Protein AF-A0AAN0LZ39-F1 (afdb_monomer_lite)

pLDDT: mean 79.82, std 12.22, range [41.12, 91.88]

Structure (mmCIF, N/CA/C/O backbone):
data_AF-A0AAN0LZ39-F1
#
_entry.id   AF-A0AAN0LZ39-F1
#
loop_
_atom_site.group_PDB
_atom_site.id
_atom_site.type_symbol
_atom_site.label_atom_id
_atom_site.label_alt_i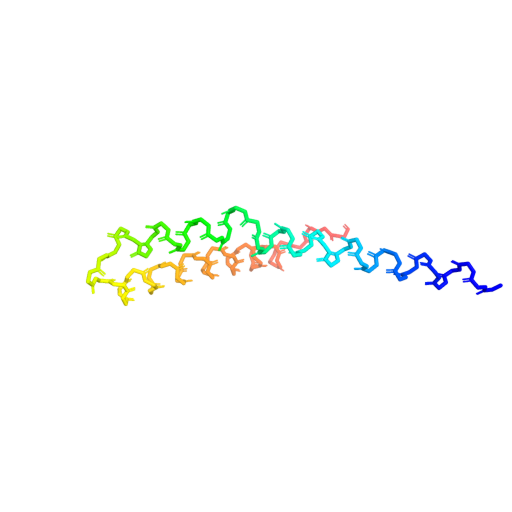d
_atom_site.label_comp_id
_atom_site.label_asym_id
_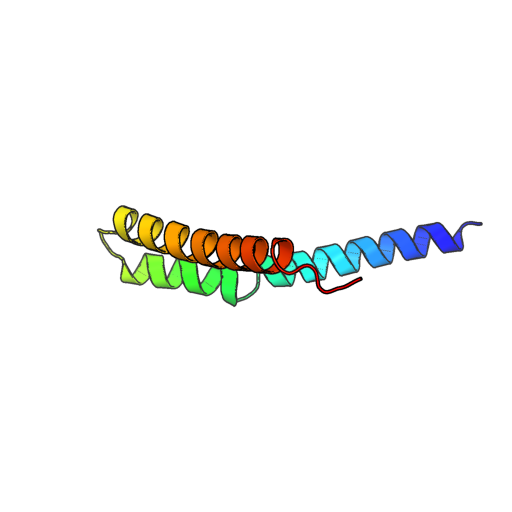atom_site.label_entity_id
_atom_site.label_seq_id
_atom_site.pdbx_PDB_ins_code
_atom_site.Cartn_x
_atom_site.Cartn_y
_atom_site.Cartn_z
_atom_site.occupancy
_atom_site.B_iso_or_equiv
_atom_site.auth_seq_id
_atom_site.auth_comp_id
_atom_site.auth_asym_id
_atom_site.auth_atom_id
_atom_site.pdbx_PDB_model_num
ATOM 1 N N . MET A 1 1 ? 37.359 -8.127 -10.160 1.00 53.28 1 MET A N 1
ATOM 2 C CA . MET A 1 1 ? 36.018 -8.759 -10.061 1.00 53.28 1 MET A CA 1
ATOM 3 C C . MET A 1 1 ? 35.207 -8.414 -8.793 1.00 53.28 1 MET A C 1
ATOM 5 O O . MET A 1 1 ? 34.101 -8.916 -8.663 1.00 53.28 1 MET A O 1
ATOM 9 N N . LYS A 1 2 ? 35.679 -7.552 -7.867 1.00 54.59 2 LYS A N 1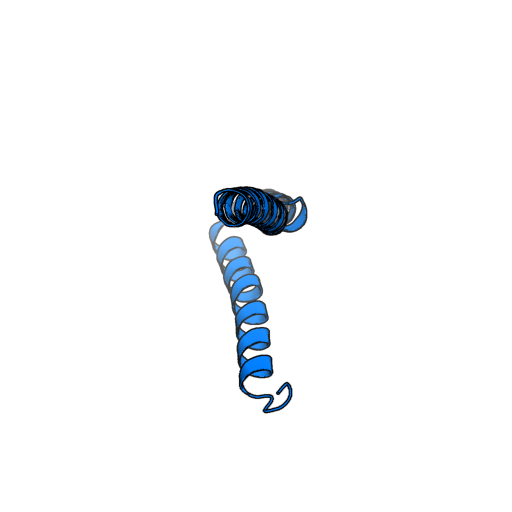
ATOM 10 C CA . LYS A 1 2 ? 34.921 -7.184 -6.644 1.00 54.59 2 LYS A CA 1
ATOM 11 C C . LYS A 1 2 ? 33.949 -6.000 -6.822 1.00 54.59 2 LYS A C 1
ATOM 13 O O . LYS A 1 2 ? 32.992 -5.881 -6.064 1.00 54.59 2 LYS A O 1
ATOM 18 N N . GLN A 1 3 ? 34.146 -5.169 -7.852 1.00 53.06 3 GLN A N 1
ATOM 19 C CA . GLN A 1 3 ? 33.359 -3.945 -8.054 1.00 53.06 3 GLN A CA 1
ATOM 20 C C . GLN A 1 3 ? 31.894 -4.222 -8.442 1.00 53.06 3 GLN A C 1
ATOM 22 O O . GLN A 1 3 ? 30.996 -3.531 -7.978 1.00 53.06 3 GLN A O 1
ATOM 27 N N . THR A 1 4 ? 31.623 -5.279 -9.214 1.00 58.84 4 THR A N 1
ATOM 28 C CA . THR A 1 4 ? 30.271 -5.616 -9.702 1.00 58.84 4 THR A CA 1
ATOM 29 C C . THR A 1 4 ? 29.319 -6.060 -8.583 1.00 58.84 4 THR A C 1
ATOM 31 O O . THR A 1 4 ? 28.114 -5.815 -8.650 1.00 58.84 4 THR A O 1
ATOM 34 N N . VAL A 1 5 ? 29.845 -6.688 -7.524 1.00 60.16 5 VAL A N 1
ATOM 35 C CA . VAL A 1 5 ? 29.039 -7.172 -6.387 1.00 60.16 5 VAL A CA 1
ATOM 36 C C . VAL A 1 5 ? 28.684 -6.029 -5.433 1.00 60.16 5 VAL A C 1
ATOM 38 O O . VAL A 1 5 ? 27.546 -5.950 -4.969 1.00 60.16 5 VAL A O 1
ATOM 41 N N . LEU A 1 6 ? 29.617 -5.101 -5.192 1.00 59.38 6 LEU A N 1
ATOM 42 C CA . LEU A 1 6 ? 29.386 -3.951 -4.313 1.00 59.38 6 LEU A CA 1
ATOM 43 C C . LEU A 1 6 ? 28.304 -3.010 -4.880 1.00 59.38 6 LEU A C 1
ATOM 45 O O . LEU A 1 6 ? 27.439 -2.543 -4.136 1.00 59.38 6 LEU A O 1
ATOM 49 N N . THR A 1 7 ? 28.280 -2.804 -6.204 1.00 68.12 7 THR A N 1
ATOM 50 C CA . THR A 1 7 ? 27.231 -2.023 -6.887 1.00 68.12 7 THR A CA 1
ATOM 51 C C . THR A 1 7 ? 25.861 -2.703 -6.807 1.00 68.12 7 THR A C 1
ATOM 53 O O . THR A 1 7 ? 24.857 -2.028 -6.582 1.00 68.12 7 THR A O 1
ATOM 56 N N . ARG A 1 8 ? 25.799 -4.042 -6.901 1.00 72.69 8 ARG A N 1
ATOM 57 C CA . ARG A 1 8 ? 24.547 -4.802 -6.713 1.00 72.69 8 ARG A CA 1
ATOM 58 C C . ARG A 1 8 ? 23.980 -4.648 -5.302 1.00 72.69 8 ARG A C 1
ATOM 60 O O . ARG A 1 8 ? 22.776 -4.468 -5.161 1.00 72.69 8 ARG A O 1
ATOM 67 N N . MET A 1 9 ? 24.822 -4.704 -4.270 1.00 80.94 9 MET A N 1
ATOM 68 C CA . MET A 1 9 ? 24.387 -4.541 -2.875 1.00 80.94 9 MET A CA 1
ATOM 69 C C . MET A 1 9 ? 23.858 -3.125 -2.618 1.00 80.94 9 MET A C 1
ATOM 71 O O . MET A 1 9 ? 22.761 -2.976 -2.086 1.00 80.94 9 MET A O 1
ATOM 75 N N . LYS A 1 10 ? 24.572 -2.087 -3.085 1.00 80.38 10 LYS A N 1
ATOM 76 C CA . LYS A 1 10 ? 24.087 -0.696 -3.017 1.00 80.38 10 LYS A CA 1
ATOM 77 C C . LYS A 1 10 ? 22.761 -0.510 -3.753 1.00 80.38 10 LYS A C 1
ATOM 79 O O . LYS A 1 10 ? 21.845 0.085 -3.201 1.00 80.38 10 LYS A O 1
ATOM 84 N N . SER A 1 11 ? 22.631 -1.052 -4.963 1.00 85.44 11 SER A N 1
ATOM 85 C CA . SER A 1 11 ? 21.399 -0.950 -5.752 1.00 85.44 11 SER A CA 1
ATOM 86 C C . SER A 1 11 ? 20.218 -1.655 -5.080 1.00 85.44 11 SER A C 1
ATOM 88 O O . SER A 1 11 ? 19.127 -1.099 -5.049 1.00 85.44 11 SER A O 1
ATOM 90 N N . ARG A 1 12 ? 20.435 -2.820 -4.457 1.00 89.12 12 ARG A N 1
ATOM 91 C CA . ARG A 1 12 ? 19.399 -3.507 -3.669 1.00 89.12 12 ARG A CA 1
ATOM 92 C C . ARG A 1 12 ? 18.959 -2.696 -2.461 1.00 89.12 12 ARG A C 1
ATOM 94 O O . ARG A 1 12 ? 17.767 -2.628 -2.207 1.00 89.12 12 ARG A O 1
ATOM 101 N N . ILE A 1 13 ? 19.893 -2.078 -1.742 1.00 91.88 13 ILE A N 1
ATOM 102 C CA . ILE A 1 13 ? 19.572 -1.230 -0.585 1.00 91.88 13 ILE A CA 1
ATOM 103 C C . ILE A 1 13 ? 18.787 0.009 -1.029 1.00 91.88 13 ILE A C 1
ATOM 105 O O . ILE A 1 13 ? 17.800 0.364 -0.394 1.00 91.88 13 ILE A O 1
ATOM 109 N N . VAL A 1 14 ? 19.174 0.635 -2.143 1.00 91.75 14 VAL A N 1
ATOM 110 C CA . VAL A 1 14 ? 18.445 1.779 -2.710 1.00 91.75 14 VAL A CA 1
ATOM 111 C C . VAL A 1 14 ? 17.054 1.363 -3.186 1.00 91.75 14 VAL A C 1
ATOM 113 O O . VAL A 1 14 ? 16.081 2.021 -2.842 1.00 91.75 14 VAL A O 1
ATOM 116 N N . LEU A 1 15 ? 16.931 0.249 -3.909 1.00 89.56 15 LEU A N 1
ATOM 117 C CA . LEU A 1 15 ? 15.642 -0.273 -4.358 1.00 89.56 15 LEU A CA 1
ATOM 118 C C . LEU A 1 15 ? 14.752 -0.669 -3.173 1.00 89.56 15 LEU A C 1
ATOM 120 O O . LEU A 1 15 ? 13.571 -0.352 -3.176 1.00 89.56 15 LEU A O 1
ATOM 124 N N . ALA A 1 16 ? 15.313 -1.303 -2.142 1.00 87.94 16 ALA A N 1
ATOM 125 C CA . ALA A 1 16 ? 14.594 -1.642 -0.919 1.00 87.94 16 ALA A CA 1
ATOM 126 C C . ALA A 1 16 ? 14.137 -0.386 -0.170 1.00 87.94 16 ALA A C 1
ATOM 128 O O . ALA A 1 16 ? 13.004 -0.352 0.280 1.00 87.94 16 ALA A O 1
ATOM 129 N N . SER A 1 17 ? 14.969 0.657 -0.087 1.00 87.69 17 SER A N 1
ATOM 130 C CA . SER A 1 17 ? 14.606 1.947 0.516 1.00 87.69 17 SER A CA 1
ATOM 131 C C . SER A 1 17 ? 13.519 2.676 -0.281 1.00 87.69 17 SER A C 1
ATOM 133 O O . SER A 1 17 ? 12.591 3.225 0.302 1.00 87.69 17 SER A O 1
ATOM 135 N N . LEU A 1 18 ? 13.575 2.627 -1.615 1.00 86.81 18 LEU A N 1
ATOM 136 C CA . LEU A 1 18 ? 12.560 3.214 -2.494 1.00 86.81 18 LEU A CA 1
ATOM 137 C C . LEU A 1 18 ? 11.235 2.453 -2.427 1.00 86.81 18 LEU A C 1
ATOM 139 O O . LEU A 1 18 ? 10.190 3.077 -2.301 1.00 86.81 18 LEU A O 1
ATOM 143 N N . LEU A 1 19 ? 11.265 1.120 -2.474 1.00 82.25 19 LEU A N 1
ATOM 144 C CA . LEU A 1 19 ? 10.073 0.286 -2.311 1.00 82.25 19 LEU A CA 1
ATOM 145 C C . LEU A 1 19 ? 9.505 0.422 -0.898 1.00 82.25 19 LEU A C 1
ATOM 147 O O . LEU A 1 19 ? 8.296 0.542 -0.741 1.00 82.25 19 LEU A O 1
ATOM 151 N N . PHE A 1 20 ? 10.362 0.478 0.121 1.00 83.06 20 PHE A N 1
ATOM 152 C CA . PHE A 1 20 ? 9.952 0.800 1.481 1.00 83.06 20 PHE A CA 1
ATOM 153 C C . PHE A 1 20 ? 9.289 2.178 1.521 1.00 83.06 20 PHE A C 1
ATOM 155 O O . PHE A 1 20 ? 8.161 2.269 1.964 1.00 83.06 20 PHE A O 1
ATOM 162 N N . GLY A 1 21 ? 9.889 3.232 0.967 1.00 83.06 21 GLY A N 1
ATOM 163 C CA . GLY A 1 21 ? 9.267 4.558 0.882 1.00 83.06 21 GLY A CA 1
ATOM 164 C C . GLY A 1 21 ? 7.978 4.595 0.049 1.00 83.06 21 GLY A C 1
ATOM 165 O O . GLY A 1 21 ? 7.097 5.398 0.330 1.00 83.06 21 GLY A O 1
ATOM 166 N N . LEU A 1 22 ? 7.824 3.708 -0.934 1.00 78.12 22 LEU A N 1
ATOM 167 C CA . LEU A 1 22 ? 6.618 3.588 -1.756 1.00 78.12 22 LEU A CA 1
ATOM 168 C C . LEU A 1 22 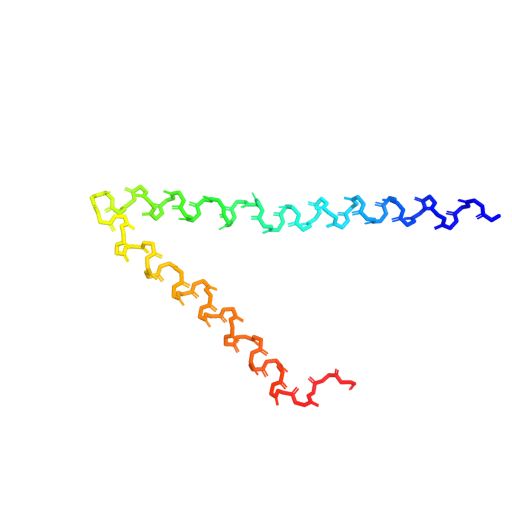? 5.476 2.874 -1.008 1.00 78.12 22 LEU A C 1
ATOM 170 O O . LEU A 1 22 ? 4.329 3.303 -1.103 1.00 78.12 22 LEU A O 1
ATOM 174 N N . PHE A 1 23 ? 5.784 1.823 -0.238 1.00 72.81 23 PHE A N 1
ATOM 175 C CA . PHE A 1 23 ? 4.806 1.025 0.520 1.00 72.81 23 PHE A CA 1
ATOM 176 C C . PHE A 1 23 ? 4.613 1.467 1.981 1.00 72.81 23 PHE A C 1
ATOM 178 O O . PHE A 1 23 ? 3.597 1.135 2.575 1.00 72.81 23 PHE A O 1
ATOM 185 N N . PHE A 1 24 ? 5.553 2.193 2.577 1.00 71.56 24 PHE A N 1
ATOM 186 C CA . PHE A 1 24 ? 5.478 2.791 3.921 1.00 71.56 24 PHE A CA 1
ATOM 187 C C . PHE A 1 24 ? 5.401 4.322 3.873 1.00 71.56 24 PHE A C 1
ATOM 189 O O . PHE A 1 24 ? 5.312 4.968 4.914 1.00 71.56 24 PHE A O 1
ATOM 196 N N . GLY A 1 25 ? 5.444 4.935 2.689 1.00 70.50 25 GLY A N 1
ATOM 197 C CA . GLY A 1 25 ? 5.297 6.379 2.548 1.00 70.50 25 GLY A CA 1
ATOM 198 C C . GLY A 1 25 ? 3.940 6.887 3.026 1.00 70.50 25 GLY A C 1
ATOM 199 O O . GLY A 1 25 ? 2.992 6.126 3.229 1.00 70.50 25 GLY A O 1
ATOM 200 N N . ALA A 1 26 ? 3.841 8.213 3.134 1.00 63.66 26 ALA A N 1
ATOM 201 C CA . ALA A 1 26 ? 2.650 8.955 3.542 1.00 63.66 26 ALA A CA 1
ATOM 202 C C . ALA A 1 26 ? 1.337 8.377 2.967 1.00 63.66 26 ALA A C 1
ATOM 204 O O . ALA A 1 26 ? 0.388 8.156 3.707 1.00 63.66 26 ALA A O 1
ATOM 205 N N . GLY A 1 27 ? 1.291 8.025 1.680 1.00 64.62 27 GLY A N 1
ATOM 206 C CA . GLY A 1 27 ? 0.081 7.495 1.040 1.00 64.62 27 GLY A CA 1
ATOM 207 C C . GLY A 1 27 ? -0.411 6.131 1.551 1.00 64.62 27 GLY A C 1
ATOM 208 O O . GLY A 1 27 ? -1.613 5.895 1.552 1.00 64.62 27 GLY A O 1
ATOM 209 N N . ASN A 1 28 ? 0.463 5.239 2.022 1.00 74.69 28 ASN A N 1
ATOM 210 C CA . ASN A 1 28 ? 0.050 3.890 2.435 1.00 74.69 28 ASN A CA 1
ATOM 211 C C . ASN A 1 28 ? -0.130 3.745 3.959 1.00 74.69 28 ASN A C 1
ATOM 213 O O . ASN A 1 28 ? -0.658 2.739 4.415 1.00 74.69 28 ASN A O 1
ATOM 217 N N . LEU A 1 29 ? 0.272 4.752 4.748 1.00 70.94 29 LEU A N 1
ATOM 218 C CA . LEU A 1 29 ? 0.046 4.808 6.202 1.00 70.94 29 LEU A CA 1
ATOM 219 C C . LEU A 1 29 ? -0.963 5.886 6.618 1.00 70.94 29 LEU A C 1
ATOM 221 O O . LEU A 1 29 ? -1.765 5.643 7.516 1.00 70.94 29 LEU A O 1
ATOM 225 N N . ILE A 1 30 ? -0.984 7.051 5.959 1.00 77.88 30 ILE A N 1
ATOM 226 C CA . ILE A 1 30 ? -1.922 8.131 6.308 1.00 77.88 30 ILE A CA 1
ATOM 227 C C . ILE A 1 30 ? -3.350 7.720 5.966 1.00 77.88 30 ILE A C 1
ATOM 229 O O . ILE A 1 30 ? -4.247 7.926 6.774 1.00 77.88 30 ILE A O 1
ATOM 233 N N . PHE A 1 31 ? -3.574 7.109 4.800 1.00 77.88 31 PHE A N 1
ATOM 234 C CA . PHE A 1 31 ? -4.924 6.745 4.377 1.00 77.88 31 PHE A CA 1
ATOM 235 C C . PHE A 1 31 ? -5.559 5.665 5.263 1.00 77.88 31 PHE A C 1
ATOM 237 O O . PHE A 1 31 ? -6.668 5.911 5.731 1.00 77.88 31 PHE A O 1
ATOM 244 N N . PRO A 1 32 ? -4.905 4.531 5.584 1.00 78.94 32 PRO A N 1
ATOM 245 C CA . PRO A 1 32 ? -5.501 3.537 6.476 1.00 78.94 32 PRO A CA 1
ATOM 246 C C . PRO A 1 32 ? -5.740 4.063 7.893 1.00 78.94 32 PRO A C 1
ATOM 248 O O . PRO A 1 32 ? -6.779 3.766 8.476 1.00 78.94 32 PRO A O 1
ATOM 251 N N . VAL A 1 33 ? -4.823 4.876 8.437 1.00 83.94 33 VAL A N 1
ATOM 252 C CA . VAL A 1 33 ? -4.999 5.486 9.766 1.00 83.94 33 VAL A CA 1
ATOM 253 C C . VAL A 1 33 ? -6.143 6.498 9.753 1.00 83.94 33 VAL A C 1
ATOM 255 O O . VAL A 1 33 ? -6.998 6.445 10.630 1.00 83.94 33 VAL A O 1
ATOM 258 N N . ASN A 1 34 ? -6.2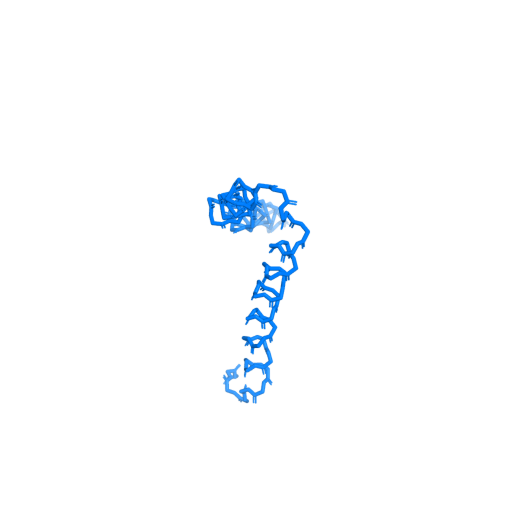14 7.371 8.746 1.00 86.06 34 ASN A N 1
ATOM 259 C CA . ASN A 1 34 ? -7.286 8.358 8.610 1.00 86.06 34 ASN A CA 1
ATOM 260 C C . ASN A 1 34 ? -8.653 7.692 8.394 1.00 86.06 34 ASN A C 1
ATOM 262 O O . ASN A 1 34 ? -9.623 8.036 9.060 1.00 86.06 34 ASN A O 1
ATOM 266 N N . ILE A 1 35 ? -8.730 6.693 7.511 1.00 86.69 35 ILE A N 1
ATOM 267 C CA . ILE A 1 35 ? -9.941 5.890 7.302 1.00 86.69 35 ILE A CA 1
ATOM 268 C C . ILE A 1 35 ? -10.316 5.194 8.614 1.00 86.69 35 ILE A C 1
ATOM 270 O O . ILE A 1 35 ? -11.474 5.252 9.013 1.00 86.69 35 ILE A O 1
ATOM 274 N N . GLY A 1 36 ? -9.358 4.598 9.328 1.00 87.38 36 GLY A N 1
ATOM 275 C CA . GLY A 1 36 ? -9.583 3.963 10.629 1.00 87.38 36 GLY A CA 1
ATOM 276 C C . GLY A 1 36 ? -10.121 4.931 11.686 1.00 87.38 36 GLY A C 1
ATOM 277 O O . GLY A 1 36 ? -11.079 4.598 12.380 1.00 87.38 36 GLY A O 1
ATOM 278 N N . GLN A 1 37 ? -9.579 6.150 11.754 1.00 88.69 37 GLN A N 1
ATOM 279 C CA . GLN A 1 37 ? -10.056 7.211 12.648 1.00 88.69 37 GLN A CA 1
ATOM 280 C C . GLN A 1 37 ? -11.476 7.670 12.294 1.00 88.69 37 GLN A C 1
ATOM 282 O O . GLN A 1 37 ? -12.321 7.782 13.180 1.00 88.69 37 GLN A O 1
ATOM 287 N N . LEU A 1 38 ? -11.764 7.872 11.006 1.00 89.19 38 LEU A N 1
ATOM 288 C CA . LEU A 1 38 ? -13.094 8.255 10.516 1.00 89.19 38 LEU A CA 1
ATOM 289 C C . LEU A 1 38 ? -14.131 7.130 10.656 1.00 89.19 38 LEU A C 1
ATOM 291 O O . LEU A 1 38 ? -15.329 7.397 10.696 1.00 89.19 38 LEU A O 1
ATOM 295 N N . SER A 1 39 ? -13.690 5.873 10.735 1.00 89.69 39 SER A N 1
ATOM 296 C CA . SER A 1 39 ? -14.582 4.710 10.815 1.00 89.69 39 SER A CA 1
ATOM 297 C C . SER A 1 39 ? -15.228 4.533 12.184 1.00 89.69 39 SER A C 1
ATOM 299 O O . SER A 1 39 ? -16.279 3.897 12.269 1.00 89.69 39 SER A O 1
ATOM 301 N N . GLY A 1 40 ? -14.624 5.064 13.253 1.00 88.19 40 GLY A N 1
ATOM 302 C CA . GLY A 1 40 ? -15.146 4.946 14.617 1.00 88.19 40 GLY A CA 1
ATOM 303 C C . GLY A 1 40 ? -15.430 3.490 15.007 1.00 88.19 40 GLY A C 1
ATOM 304 O O . GLY A 1 40 ? -14.526 2.661 15.045 1.00 88.19 40 GLY A O 1
ATOM 305 N N . SER A 1 41 ? -16.696 3.157 15.273 1.00 90.81 41 SER A N 1
ATOM 306 C CA . SER A 1 41 ? -17.134 1.788 15.592 1.00 90.81 41 SER A CA 1
ATOM 307 C C . SER A 1 41 ? -17.223 0.850 14.379 1.00 90.81 41 SER A C 1
ATOM 309 O O . SER A 1 41 ? -17.227 -0.367 14.546 1.00 90.81 41 SER A O 1
ATOM 311 N N . ASN A 1 42 ? -17.256 1.382 13.155 1.00 91.19 42 ASN A N 1
ATOM 312 C CA . ASN A 1 42 ? -17.483 0.625 11.918 1.00 91.19 42 ASN A CA 1
ATOM 313 C C . ASN A 1 42 ? -16.182 0.243 11.191 1.00 91.19 42 ASN A C 1
ATOM 315 O O . ASN A 1 42 ? -16.161 0.083 9.967 1.00 91.19 42 ASN A O 1
ATOM 319 N N . ILE A 1 43 ? -15.086 0.069 11.935 1.00 88.81 43 ILE A N 1
ATOM 320 C CA . ILE A 1 43 ? -13.762 -0.281 11.391 1.00 88.81 43 ILE A CA 1
ATOM 321 C C . ILE A 1 43 ? -13.824 -1.530 10.507 1.00 88.81 43 ILE A C 1
ATOM 323 O O . ILE A 1 43 ? -13.181 -1.555 9.460 1.00 88.81 43 ILE A O 1
ATOM 327 N N . ALA A 1 44 ? -14.623 -2.537 10.873 1.00 88.44 44 ALA A N 1
ATOM 328 C CA . ALA A 1 44 ? -14.753 -3.769 10.095 1.00 88.44 44 ALA A CA 1
ATOM 329 C C . ALA A 1 44 ? -15.326 -3.511 8.689 1.00 88.44 44 ALA A C 1
ATOM 331 O O . ALA A 1 44 ? -14.761 -3.954 7.689 1.00 88.44 44 ALA A O 1
ATOM 332 N N . GLN A 1 45 ? -16.410 -2.736 8.602 1.00 90.12 45 GLN A N 1
ATOM 333 C CA . GLN A 1 45 ? -17.061 -2.410 7.332 1.00 90.12 45 GLN A CA 1
ATOM 334 C C . GLN A 1 45 ? -16.193 -1.491 6.463 1.00 90.12 45 GLN A C 1
ATOM 336 O O . GLN A 1 45 ? -16.105 -1.673 5.249 1.00 90.12 45 GLN A O 1
ATOM 341 N N . SER A 1 46 ? -15.493 -0.545 7.085 1.00 90.06 46 SER A N 1
ATOM 342 C CA . SER A 1 46 ? -14.577 0.355 6.387 1.00 90.06 46 SER A CA 1
ATOM 343 C C . SER A 1 46 ? -13.317 -0.351 5.877 1.00 90.06 46 SER A C 1
ATOM 345 O O . SER A 1 46 ? -12.912 -0.154 4.732 1.00 90.06 46 SER A O 1
ATOM 347 N N . SER A 1 47 ? -12.750 -1.263 6.674 1.00 87.44 47 SER A N 1
ATOM 348 C CA . SER A 1 47 ? -11.624 -2.115 6.264 1.00 87.44 47 SER A CA 1
ATOM 349 C C . SER A 1 47 ? -11.980 -2.966 5.050 1.00 87.44 47 SER A C 1
ATOM 351 O O . SER A 1 47 ? -11.173 -3.108 4.135 1.00 87.44 47 SER A O 1
ATOM 353 N N . PHE A 1 48 ? -13.206 -3.493 5.001 1.00 91.06 48 PHE A N 1
ATOM 354 C CA . PHE A 1 48 ? -13.683 -4.267 3.860 1.00 91.06 48 PHE A CA 1
ATOM 355 C C . PHE A 1 48 ? -13.766 -3.424 2.578 1.00 91.06 48 PHE A C 1
ATOM 357 O O . PHE A 1 48 ? -13.244 -3.833 1.541 1.00 91.06 48 PHE A O 1
ATOM 364 N N . GLY A 1 49 ? -14.346 -2.220 2.653 1.00 89.50 49 GLY A N 1
ATOM 365 C CA . GLY A 1 49 ? -14.392 -1.286 1.522 1.00 89.50 49 GLY A CA 1
ATOM 366 C C . GLY A 1 49 ? -13.002 -0.818 1.076 1.00 89.50 49 GLY A C 1
ATOM 367 O O . GLY A 1 49 ? -12.730 -0.726 -0.126 1.00 89.50 49 GLY A O 1
ATOM 368 N N . PHE A 1 50 ? -12.097 -0.592 2.033 1.00 87.38 50 PHE A N 1
ATOM 369 C CA . PHE A 1 50 ? -10.703 -0.255 1.762 1.00 87.38 50 PHE A CA 1
ATOM 370 C C . PHE A 1 50 ? -9.984 -1.386 1.024 1.00 87.38 50 PHE A C 1
ATOM 372 O O . PHE A 1 50 ? -9.394 -1.130 -0.019 1.00 87.38 50 PHE A O 1
ATOM 379 N N . ILE A 1 51 ? -10.078 -2.633 1.497 1.00 87.94 51 ILE A N 1
ATOM 380 C CA . ILE A 1 51 ? -9.453 -3.792 0.839 1.00 87.94 51 ILE A CA 1
ATOM 381 C C . ILE A 1 51 ? -10.037 -4.000 -0.558 1.00 87.94 51 ILE A C 1
ATOM 383 O O . ILE A 1 51 ? -9.279 -4.178 -1.511 1.00 87.94 51 ILE A O 1
ATOM 387 N N . LEU A 1 52 ? -11.364 -3.933 -0.705 1.00 90.75 52 LEU A N 1
ATOM 388 C CA . LEU A 1 52 ? -12.015 -4.061 -2.008 1.00 90.75 52 LEU A CA 1
ATOM 389 C C . LEU A 1 52 ? -11.521 -3.015 -3.003 1.00 90.75 52 LEU A C 1
ATOM 391 O O . LEU A 1 52 ? -11.279 -3.344 -4.158 1.00 90.75 52 LEU A O 1
ATOM 395 N N . THR A 1 53 ? -11.336 -1.773 -2.567 1.00 87.12 53 THR A N 1
ATOM 396 C CA . THR A 1 53 ? -10.898 -0.693 -3.458 1.00 87.12 53 THR A CA 1
ATOM 397 C C . THR A 1 53 ? -9.392 -0.758 -3.714 1.00 87.12 53 THR A C 1
ATOM 399 O O . THR A 1 53 ? -8.961 -0.684 -4.862 1.00 87.12 53 THR A O 1
ATOM 402 N N . ALA A 1 54 ? -8.585 -0.961 -2.670 1.00 84.50 54 ALA A N 1
ATOM 403 C CA . ALA A 1 54 ? -7.129 -1.037 -2.755 1.00 84.50 54 ALA A CA 1
ATOM 404 C C . ALA A 1 54 ? -6.663 -2.236 -3.594 1.00 84.50 54 ALA A C 1
ATOM 406 O O . ALA A 1 54 ? -5.816 -2.087 -4.473 1.00 84.50 54 ALA A O 1
ATOM 407 N N . VAL A 1 55 ? -7.241 -3.419 -3.370 1.00 88.06 55 VAL A N 1
ATOM 408 C CA . VAL A 1 55 ? -6.905 -4.639 -4.119 1.00 88.06 55 VAL A CA 1
ATOM 409 C C . VAL A 1 55 ? -7.676 -4.702 -5.435 1.00 88.06 55 VAL A C 1
ATOM 411 O O . VAL A 1 55 ? -7.113 -5.101 -6.454 1.00 88.06 55 VAL A O 1
ATOM 414 N N . GLY A 1 56 ? -8.942 -4.282 -5.459 1.00 88.94 56 GLY A N 1
ATOM 415 C CA . GLY A 1 56 ? -9.773 -4.299 -6.664 1.00 88.94 56 GLY A CA 1
ATOM 416 C C . GLY A 1 56 ? -9.232 -3.386 -7.758 1.00 88.94 56 GLY A C 1
ATOM 417 O O . GLY A 1 56 ? -9.025 -3.842 -8.877 1.00 88.94 56 GLY A O 1
ATOM 418 N N . LEU A 1 57 ? -8.903 -2.128 -7.450 1.00 86.75 57 LEU A N 1
ATOM 419 C CA . LEU A 1 57 ? -8.334 -1.218 -8.452 1.00 86.75 57 LEU A CA 1
ATOM 420 C C . LEU A 1 57 ? -6.929 -1.650 -8.895 1.00 86.75 57 LEU A C 1
ATOM 422 O O . LEU A 1 57 ? -6.630 -1.611 -10.089 1.00 86.75 57 LEU A O 1
ATOM 426 N N . ALA A 1 58 ? -6.082 -2.113 -7.969 1.00 86.12 58 ALA A N 1
ATOM 427 C CA . ALA A 1 58 ? -4.747 -2.609 -8.309 1.00 86.12 58 ALA A CA 1
ATOM 428 C C . ALA A 1 58 ? -4.810 -3.855 -9.209 1.00 86.12 58 ALA A C 1
ATOM 430 O O . ALA A 1 58 ? -4.112 -3.932 -10.222 1.00 86.12 58 ALA A O 1
ATOM 431 N N . SER A 1 59 ? -5.681 -4.812 -8.881 1.00 86.38 59 SER A N 1
ATOM 432 C CA . SER A 1 59 ? -5.880 -6.019 -9.688 1.00 86.38 59 SER A CA 1
ATOM 433 C C . SER A 1 59 ? -6.477 -5.700 -11.056 1.00 86.38 59 SER A C 1
ATOM 435 O O . SER A 1 59 ? -5.989 -6.232 -12.049 1.00 86.38 59 SER A O 1
ATOM 437 N N . LEU A 1 60 ? -7.442 -4.780 -11.149 1.00 88.38 60 LEU A N 1
ATOM 438 C CA . LEU A 1 60 ? -7.960 -4.300 -12.431 1.00 88.38 60 LEU A CA 1
ATOM 439 C C . LEU A 1 60 ? -6.853 -3.680 -13.291 1.00 88.38 60 LEU A C 1
ATOM 441 O O . LEU A 1 60 ? -6.763 -4.001 -14.472 1.00 88.38 60 LEU A O 1
ATOM 445 N N . GLY A 1 61 ? -5.968 -2.867 -12.708 1.00 85.69 61 GLY A N 1
ATOM 446 C CA . GLY A 1 61 ? -4.814 -2.304 -13.415 1.00 85.69 61 GLY A CA 1
ATOM 447 C C . GLY A 1 61 ? -3.878 -3.378 -13.977 1.00 85.69 61 GLY A C 1
ATOM 448 O O . GLY A 1 61 ? -3.486 -3.305 -15.142 1.00 85.69 61 GLY A O 1
ATOM 449 N N . VAL A 1 62 ? -3.573 -4.416 -13.191 1.00 86.75 62 VAL A N 1
ATOM 450 C CA . VAL A 1 62 ? -2.750 -5.555 -13.640 1.00 86.75 62 VAL A CA 1
ATOM 451 C C . VAL A 1 62 ? -3.465 -6.382 -14.707 1.00 86.75 62 VAL A C 1
ATOM 453 O O . VAL A 1 62 ? -2.839 -6.771 -15.689 1.00 86.75 62 VAL A O 1
ATOM 456 N N . ILE A 1 63 ? -4.767 -6.632 -14.559 1.00 89.19 63 ILE A N 1
ATOM 457 C CA . ILE A 1 63 ? -5.566 -7.372 -15.543 1.00 89.19 63 ILE A CA 1
ATOM 458 C C . ILE A 1 63 ? -5.607 -6.607 -16.866 1.00 89.19 63 ILE A C 1
ATOM 460 O O . ILE A 1 63 ? -5.388 -7.206 -17.916 1.00 89.19 63 ILE A O 1
ATOM 464 N N . VAL A 1 64 ? -5.839 -5.294 -16.830 1.00 90.56 64 VAL A N 1
ATOM 465 C CA . VAL A 1 64 ? -5.822 -4.434 -18.020 1.00 90.56 64 VAL A CA 1
ATOM 466 C C . VAL A 1 64 ? -4.432 -4.422 -18.651 1.00 90.56 64 VAL A C 1
ATOM 468 O O . VAL A 1 64 ? -4.321 -4.644 -19.853 1.00 90.56 64 VAL A O 1
ATOM 471 N N . CYS A 1 65 ? -3.376 -4.252 -17.853 1.00 82.56 65 CYS A N 1
ATOM 472 C CA . CYS A 1 65 ? -1.992 -4.289 -18.326 1.00 82.56 65 CYS A CA 1
ATOM 473 C C . CYS A 1 65 ? -1.649 -5.639 -18.980 1.00 82.56 65 CYS A C 1
ATOM 475 O O . CYS A 1 65 ? -1.139 -5.672 -20.092 1.00 82.56 65 CYS A O 1
ATOM 477 N N . GLY A 1 66 ? -2.018 -6.759 -18.351 1.00 83.44 66 GLY A N 1
ATOM 478 C CA . GLY A 1 66 ? -1.777 -8.106 -18.875 1.00 83.44 66 GLY A CA 1
ATOM 479 C C . GLY A 1 66 ? -2.674 -8.500 -20.055 1.00 83.44 66 GLY A C 1
ATOM 480 O O . GLY A 1 66 ? -2.305 -9.362 -20.853 1.00 83.44 66 GLY A O 1
ATOM 481 N N . ARG A 1 67 ? -3.858 -7.888 -20.198 1.00 77.12 67 ARG A N 1
ATOM 482 C CA . ARG A 1 67 ? -4.738 -8.052 -21.371 1.00 77.12 67 ARG A CA 1
ATOM 483 C C . ARG A 1 67 ? -4.293 -7.182 -22.542 1.00 77.12 67 ARG A C 1
ATOM 485 O O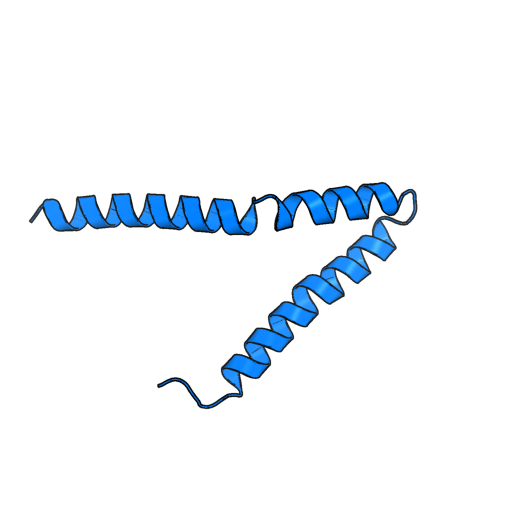 . ARG A 1 67 ? -4.552 -7.554 -23.688 1.00 77.12 67 ARG A O 1
ATOM 492 N N . SER A 1 68 ? -3.630 -6.063 -22.271 1.00 72.50 68 SER A N 1
ATOM 493 C CA . SER A 1 68 ? -3.049 -5.210 -23.296 1.00 72.50 68 SER A CA 1
ATOM 494 C C . SER A 1 68 ? -1.827 -5.915 -23.889 1.00 72.50 68 SER A C 1
ATOM 496 O O . SER A 1 68 ? -0.771 -5.988 -23.274 1.00 72.50 68 SER A O 1
ATOM 498 N N . LYS A 1 69 ? -1.944 -6.455 -25.107 1.00 60.59 69 LYS A N 1
ATOM 499 C CA . LYS A 1 69 ? -0.822 -7.065 -25.855 1.00 60.59 69 LYS A CA 1
ATOM 500 C C . LYS A 1 69 ? 0.268 -6.059 -26.281 1.00 60.59 69 LYS A C 1
ATOM 502 O O . LYS A 1 69 ? 1.039 -6.347 -27.187 1.00 60.59 69 LYS A O 1
ATOM 507 N N . ALA A 1 70 ? 0.333 -4.881 -25.678 1.00 57.62 70 ALA A N 1
ATOM 508 C CA . ALA A 1 70 ? 1.206 -3.800 -26.094 1.00 57.62 70 ALA A CA 1
ATOM 509 C C . ALA A 1 70 ? 2.059 -3.365 -24.905 1.00 57.62 70 ALA A C 1
ATOM 511 O O . ALA A 1 70 ? 1.609 -2.577 -24.083 1.00 57.62 70 ALA A O 1
ATOM 512 N N . ILE A 1 71 ? 3.241 -3.970 -24.797 1.00 48.97 71 ILE A N 1
ATOM 513 C CA . ILE A 1 71 ? 4.562 -3.339 -24.632 1.00 48.97 71 ILE A CA 1
ATOM 514 C C . ILE A 1 71 ? 5.556 -4.516 -24.638 1.00 48.97 71 ILE A C 1
ATOM 516 O O . ILE A 1 71 ? 5.983 -5.037 -23.609 1.00 48.97 71 ILE A O 1
ATOM 520 N N . VAL A 1 72 ? 5.812 -5.011 -25.849 1.00 41.12 72 VAL A N 1
ATOM 521 C CA . VAL A 1 72 ? 7.142 -5.452 -26.286 1.00 41.12 72 VAL A CA 1
ATOM 522 C C . VAL A 1 72 ? 7.599 -4.399 -27.279 1.00 41.12 72 VAL A C 1
ATOM 524 O O . VAL A 1 72 ? 6.726 -3.958 -28.063 1.00 41.12 72 VAL A O 1
#

Sequence (72 aa):
MKQTVLTRMKSRIVLASLLFGLFFGAGNLIFPVNIGQLSGSNIAQSSFGFILTAVGLASLGVIVCGRSKAIV

Foldseek 3Di:
DPPVVVVVVVVVVVVVVVVCCVCVPCVNPVVLVVLCVVCVVNNVVSVVVVCCCVVVVVVVVVVVVVVPPDDD

Secondary structure (DSSP, 8-state):
--HHHHHHHHHHHHHHHHHHHHHHSHHHHHHHHHHHHHHGGGHHHHHHHHHHHHHHHHHHHHHHHHH-----

Radius of gyration: 18.53 Å; chains: 1; bounding box: 54×18×42 Å